Protein AF-A0A9P6YF28-F1 (afdb_monomer_lite)

pLDDT: mean 78.64, std 17.48, range [39.81, 96.75]

Foldseek 3Di:
DPPLKDWVCCVAVNPPFQFDDPVGTHNPDTDIDSDDFAPKHKDFDPPPQPPHRGTDMDIDGDDPPPDDPVVVVVVVVVVVCCVPVVSVVVVVVVVVVVVVVVPDDPPVVCVVVVPPVVVVVVVVVVD

Secondary structure (DSSP, 8-state):
---S-EEHHHHHSTT--SEEETTEEE-----EESSPPEEEEEEE-SS--SS-SBPPEEEEEE-SS-----HHHHHHHHHHGGGSHHHHHHHHHHHHHHHHHT----GGGHHHH--HHHHHHHHHTT-

Structure (mmCIF, N/CA/C/O backbone):
data_AF-A0A9P6YF28-F1
#
_entry.id   AF-A0A9P6YF28-F1
#
loop_
_atom_site.group_PDB
_atom_site.id
_atom_site.type_symbol
_atom_site.label_atom_id
_atom_site.label_alt_id
_atom_site.label_comp_id
_atom_site.label_asym_id
_atom_site.label_entity_id
_atom_site.label_seq_id
_atom_site.pdbx_PDB_ins_code
_atom_site.Cartn_x
_atom_site.Cartn_y
_atom_site.Cartn_z
_atom_site.occupancy
_atom_site.B_iso_or_equiv
_atom_site.auth_seq_id
_atom_site.auth_comp_id
_atom_site.auth_asym_id
_atom_site.auth_atom_id
_atom_site.pdbx_PDB_model_num
ATOM 1 N N . MET A 1 1 ? 18.148 -13.899 9.020 1.00 39.81 1 MET A N 1
ATOM 2 C CA . MET A 1 1 ? 16.914 -13.811 9.823 1.00 39.81 1 MET A CA 1
ATOM 3 C C . MET A 1 1 ? 15.857 -13.202 8.924 1.00 39.81 1 MET A C 1
ATOM 5 O O . MET A 1 1 ? 15.869 -11.998 8.719 1.00 39.81 1 MET A O 1
ATOM 9 N N . GLU A 1 2 ? 15.042 -14.038 8.286 1.00 54.97 2 GLU A N 1
ATOM 10 C CA . GLU A 1 2 ? 13.846 -13.577 7.579 1.00 54.97 2 GLU A CA 1
ATOM 11 C C . GLU A 1 2 ? 12.800 -13.278 8.650 1.00 54.97 2 GLU A C 1
ATOM 13 O O . GLU A 1 2 ? 12.236 -14.181 9.263 1.00 54.97 2 GLU A O 1
ATOM 18 N N . ASN A 1 3 ? 12.592 -11.997 8.946 1.00 65.62 3 ASN A N 1
ATOM 19 C CA . ASN A 1 3 ? 11.371 -11.584 9.624 1.00 65.62 3 ASN A CA 1
ATOM 20 C C . ASN A 1 3 ? 10.254 -11.995 8.669 1.00 65.62 3 ASN A C 1
ATOM 22 O O . ASN A 1 3 ? 10.292 -11.497 7.551 1.00 65.62 3 ASN A O 1
ATOM 26 N N . ASN A 1 4 ? 9.365 -12.919 9.058 1.00 84.94 4 ASN A N 1
ATOM 27 C CA . ASN A 1 4 ? 8.271 -13.507 8.260 1.00 84.94 4 ASN A CA 1
ATOM 28 C C . ASN A 1 4 ? 7.311 -12.448 7.668 1.00 84.94 4 ASN A C 1
ATOM 30 O O . ASN A 1 4 ? 6.132 -12.395 8.005 1.00 84.94 4 ASN A O 1
ATOM 34 N N . ILE A 1 5 ? 7.830 -11.560 6.831 1.00 93.38 5 ILE A N 1
ATOM 35 C CA . ILE A 1 5 ? 7.205 -10.388 6.252 1.00 93.38 5 ILE A CA 1
ATOM 36 C C . ILE A 1 5 ? 7.296 -10.586 4.751 1.00 93.38 5 ILE A C 1
ATOM 38 O O . ILE A 1 5 ? 8.372 -10.668 4.160 1.00 93.38 5 ILE A O 1
ATOM 42 N N . ILE A 1 6 ? 6.130 -10.662 4.140 1.00 94.88 6 ILE A N 1
ATOM 43 C CA . ILE A 1 6 ? 5.952 -10.740 2.709 1.00 94.88 6 ILE A CA 1
ATOM 44 C C . ILE A 1 6 ? 5.921 -9.316 2.168 1.00 94.88 6 ILE A C 1
ATOM 46 O O . ILE A 1 6 ? 5.044 -8.529 2.523 1.00 94.88 6 ILE A O 1
ATOM 50 N N . THR A 1 7 ? 6.856 -9.005 1.273 1.00 95.19 7 THR A N 1
ATOM 51 C CA . THR A 1 7 ? 6.863 -7.748 0.519 1.00 95.19 7 THR A CA 1
ATOM 52 C C . THR A 1 7 ? 6.111 -7.934 -0.793 1.00 95.19 7 THR A C 1
ATOM 54 O O . THR A 1 7 ? 6.647 -8.463 -1.771 1.00 95.19 7 THR A O 1
ATOM 57 N N . TRP A 1 8 ? 4.860 -7.481 -0.846 1.00 96.31 8 TRP A N 1
ATOM 58 C CA . TRP A 1 8 ? 3.995 -7.678 -2.012 1.00 96.31 8 TRP A CA 1
ATOM 59 C C . TRP A 1 8 ? 4.467 -6.925 -3.246 1.00 96.31 8 TRP A C 1
ATOM 61 O O . TRP A 1 8 ? 4.315 -7.426 -4.357 1.00 96.31 8 TRP A O 1
ATOM 71 N N . ASN A 1 9 ? 5.119 -5.777 -3.066 1.00 95.44 9 ASN A N 1
ATOM 72 C CA . ASN A 1 9 ? 5.744 -5.030 -4.158 1.00 95.44 9 ASN A CA 1
ATOM 73 C C . ASN A 1 9 ? 6.754 -5.896 -4.914 1.00 95.44 9 ASN A C 1
ATOM 75 O O . ASN A 1 9 ? 6.773 -5.896 -6.139 1.00 95.44 9 ASN A O 1
ATOM 79 N N . GLN A 1 10 ? 7.562 -6.672 -4.185 1.00 93.94 10 GLN A N 1
ATOM 80 C CA . GLN A 1 10 ? 8.573 -7.540 -4.782 1.00 93.94 10 GLN A CA 1
ATOM 81 C C . GLN A 1 10 ? 7.942 -8.686 -5.576 1.00 93.94 10 GLN A C 1
ATOM 83 O O . GLN A 1 10 ? 8.509 -9.113 -6.575 1.00 93.94 10 GLN A O 1
ATOM 88 N N . ARG A 1 11 ? 6.777 -9.183 -5.152 1.00 94.81 11 ARG A N 1
ATOM 89 C CA . ARG A 1 11 ? 6.113 -10.325 -5.792 1.00 94.81 11 ARG A CA 1
ATOM 90 C C . ARG A 1 11 ? 5.210 -9.935 -6.958 1.00 94.81 11 ARG A C 1
ATOM 92 O O . ARG A 1 11 ? 5.131 -10.675 -7.929 1.00 94.81 11 ARG A O 1
ATOM 99 N N . LEU A 1 12 ? 4.516 -8.802 -6.850 1.00 96.00 12 LEU A N 1
ATOM 100 C CA . LEU A 1 12 ? 3.427 -8.430 -7.761 1.00 96.00 12 LEU A CA 1
ATOM 101 C C . LEU A 1 12 ? 3.755 -7.236 -8.662 1.00 96.00 12 LEU A C 1
ATOM 103 O O . LEU A 1 12 ? 3.088 -7.041 -9.671 1.00 96.00 12 LEU A O 1
ATOM 107 N N . ALA A 1 13 ? 4.761 -6.433 -8.316 1.00 93.62 13 ALA A N 1
ATOM 108 C CA . ALA A 1 13 ? 5.143 -5.236 -9.064 1.00 93.62 13 ALA A CA 1
ATOM 109 C C . ALA A 1 13 ? 6.666 -5.025 -9.025 1.00 93.62 13 ALA A C 1
ATOM 111 O O . ALA A 1 13 ? 7.154 -3.917 -8.789 1.00 93.62 13 ALA A O 1
ATOM 112 N N . TYR A 1 14 ? 7.425 -6.110 -9.217 1.00 93.25 14 TYR A N 1
ATOM 113 C CA . TYR A 1 14 ? 8.880 -6.091 -9.092 1.00 93.25 14 TYR A CA 1
ATOM 114 C C . TYR A 1 14 ? 9.505 -5.011 -9.983 1.00 93.25 14 TYR A C 1
ATOM 116 O O . TYR A 1 14 ? 9.218 -4.928 -11.177 1.00 93.25 14 TYR A O 1
ATOM 124 N N . GLY A 1 15 ? 10.361 -4.175 -9.391 1.00 90.69 15 GLY A N 1
ATOM 125 C CA . GLY A 1 15 ? 11.068 -3.116 -10.110 1.00 90.69 15 GLY A CA 1
ATOM 126 C C . GLY A 1 15 ? 10.192 -1.952 -10.589 1.00 90.69 15 GLY A C 1
ATOM 127 O O . GLY A 1 15 ? 10.726 -1.037 -11.210 1.00 90.69 15 GLY A O 1
ATOM 128 N N . GLN A 1 16 ? 8.883 -1.939 -10.311 1.00 91.94 16 GLN A N 1
ATOM 129 C CA . GLN A 1 16 ? 8.011 -0.838 -10.719 1.00 91.94 16 GLN A CA 1
ATOM 130 C C . GLN A 1 16 ? 8.157 0.346 -9.758 1.00 91.94 16 GLN A C 1
ATOM 132 O O . GLN A 1 16 ? 7.763 0.229 -8.595 1.00 91.94 16 GLN A O 1
ATOM 137 N N . PRO A 1 17 ? 8.675 1.502 -10.211 1.00 91.00 17 PRO A N 1
ATOM 138 C CA . PRO A 1 17 ? 8.825 2.659 -9.345 1.00 91.00 17 PRO A CA 1
ATOM 139 C C . PRO A 1 17 ? 7.465 3.237 -8.975 1.00 91.00 17 PRO A C 1
ATOM 141 O O . PRO A 1 17 ? 6.609 3.434 -9.847 1.00 91.00 17 PRO A O 1
ATOM 144 N N . MET A 1 18 ? 7.311 3.553 -7.693 1.00 91.19 18 MET A N 1
ATOM 145 C CA . MET A 1 18 ? 6.105 4.142 -7.104 1.00 91.19 18 MET A CA 1
ATOM 146 C C . MET A 1 18 ? 6.315 5.607 -6.739 1.00 91.19 18 MET A C 1
ATOM 148 O O . MET A 1 18 ? 5.351 6.337 -6.573 1.00 91.19 18 MET A O 1
ATOM 152 N N . PHE A 1 19 ? 7.563 6.064 -6.731 1.00 91.69 19 PHE A N 1
ATOM 153 C CA . PHE A 1 19 ? 7.928 7.453 -6.525 1.00 91.69 19 PHE A CA 1
ATOM 154 C C . PHE A 1 19 ? 8.820 7.939 -7.666 1.00 91.69 19 PHE A C 1
ATOM 156 O O . PHE A 1 19 ? 9.736 7.230 -8.093 1.00 91.69 19 PHE A O 1
ATOM 163 N N . LEU A 1 20 ? 8.543 9.140 -8.173 1.00 91.38 20 LEU A N 1
ATOM 164 C CA . LEU A 1 20 ? 9.231 9.754 -9.305 1.00 91.38 20 LEU A CA 1
ATOM 165 C C . LEU A 1 20 ? 9.731 11.149 -8.936 1.00 91.38 20 LEU A C 1
ATOM 167 O O . LEU A 1 20 ? 8.966 12.001 -8.503 1.00 91.38 20 LEU A O 1
ATOM 171 N N . THR A 1 21 ? 11.004 11.425 -9.181 1.00 91.12 21 THR A N 1
ATOM 172 C CA . THR A 1 21 ? 11.578 12.770 -9.073 1.00 91.12 21 THR A CA 1
ATOM 173 C C . THR A 1 21 ? 12.282 13.146 -10.368 1.00 91.12 21 THR A C 1
ATOM 175 O O . THR A 1 21 ? 12.486 12.317 -11.254 1.00 91.12 21 THR A O 1
ATOM 178 N N . HIS A 1 22 ? 12.730 14.398 -10.465 1.00 88.38 22 HIS A N 1
ATOM 179 C CA . HIS A 1 22 ? 13.603 14.826 -11.560 1.00 88.38 22 HIS A CA 1
ATOM 180 C C . HIS A 1 22 ? 14.958 14.096 -11.580 1.00 88.38 22 HIS A C 1
ATOM 182 O O . HIS A 1 22 ? 15.623 14.084 -12.608 1.00 88.38 22 HIS A O 1
ATOM 188 N N . GLN A 1 23 ? 15.373 13.503 -10.456 1.00 91.94 23 GLN A N 1
ATOM 189 C CA . GLN A 1 23 ? 16.674 12.847 -10.293 1.00 91.94 23 GLN A CA 1
ATOM 190 C C . GLN A 1 23 ? 16.603 11.325 -10.461 1.00 91.94 23 GLN A C 1
ATOM 192 O O . GLN A 1 23 ? 17.639 10.668 -10.517 1.00 91.94 23 GLN A O 1
ATOM 197 N N . GLY A 1 24 ? 15.403 10.746 -10.530 1.00 91.50 24 GLY A N 1
ATOM 198 C CA . GLY A 1 24 ? 15.240 9.309 -10.680 1.00 91.50 24 GLY A CA 1
ATOM 199 C C . GLY A 1 24 ? 13.923 8.797 -10.123 1.00 91.50 24 GLY A C 1
ATOM 200 O O . GLY A 1 24 ? 12.950 9.530 -9.964 1.00 91.50 24 GLY A O 1
ATOM 201 N N . SER A 1 25 ? 13.895 7.502 -9.832 1.00 93.50 25 SER A N 1
ATOM 202 C CA . SER A 1 25 ? 12.694 6.823 -9.363 1.00 93.50 25 SER A CA 1
ATOM 203 C C . SER A 1 25 ? 13.022 5.798 -8.287 1.00 93.50 25 SER A C 1
ATOM 205 O O . SER A 1 25 ? 14.129 5.260 -8.268 1.00 93.50 25 SER A O 1
ATOM 207 N N . SER A 1 26 ? 12.078 5.544 -7.385 1.00 92.38 26 SER A N 1
ATOM 208 C CA . SER A 1 26 ? 12.271 4.607 -6.280 1.00 92.38 26 SER A CA 1
ATOM 209 C C . SER A 1 26 ? 10.990 3.848 -5.924 1.00 92.38 26 SER A C 1
ATOM 211 O O . SER A 1 26 ? 9.883 4.180 -6.363 1.00 92.38 26 SER A O 1
ATOM 213 N N . ILE A 1 27 ? 11.161 2.781 -5.140 1.00 92.94 27 ILE A N 1
ATOM 214 C CA . ILE A 1 27 ? 10.085 1.965 -4.569 1.00 92.94 27 ILE A CA 1
ATOM 215 C C . ILE A 1 27 ? 10.142 2.162 -3.057 1.00 92.94 27 ILE A C 1
ATOM 217 O O . ILE A 1 27 ? 10.908 1.491 -2.371 1.00 92.94 27 ILE A O 1
ATOM 221 N N . ILE A 1 28 ? 9.388 3.139 -2.561 1.00 92.00 28 ILE A N 1
ATOM 222 C CA . ILE A 1 28 ? 9.362 3.505 -1.134 1.00 92.00 28 ILE A CA 1
ATOM 223 C C . ILE A 1 28 ? 7.991 3.274 -0.490 1.00 92.00 28 ILE A C 1
ATOM 225 O O . ILE A 1 28 ? 7.901 3.150 0.727 1.00 92.00 28 ILE A O 1
ATOM 229 N N . ASP A 1 29 ? 6.943 3.139 -1.301 1.00 91.75 29 ASP A N 1
ATOM 230 C CA . ASP A 1 29 ? 5.595 2.799 -0.858 1.00 91.75 29 ASP A CA 1
ATOM 231 C C . ASP A 1 29 ? 5.462 1.271 -0.793 1.00 91.75 29 ASP A C 1
ATOM 233 O O . ASP A 1 29 ? 5.438 0.608 -1.828 1.00 91.75 29 ASP A O 1
ATOM 237 N N . LEU A 1 30 ? 5.426 0.682 0.406 1.00 94.06 30 LEU A N 1
ATOM 238 C CA . LEU A 1 30 ? 5.471 -0.775 0.587 1.00 94.06 30 LEU A CA 1
ATOM 239 C C . LEU A 1 30 ? 4.154 -1.351 1.119 1.00 94.06 30 LEU A C 1
ATOM 241 O O . LEU A 1 30 ? 3.588 -0.869 2.097 1.00 94.06 30 LEU A O 1
ATOM 245 N N . PHE A 1 31 ? 3.723 -2.452 0.509 1.00 95.31 31 PHE A N 1
ATOM 246 C CA . PHE A 1 31 ? 2.647 -3.317 0.970 1.00 95.31 31 PHE A CA 1
ATOM 247 C C . PHE A 1 31 ? 3.258 -4.559 1.610 1.00 95.31 31 PHE A C 1
ATOM 249 O O . PHE A 1 31 ? 3.895 -5.374 0.936 1.00 95.31 31 PHE A O 1
ATOM 256 N N . LEU A 1 32 ? 3.051 -4.695 2.917 1.00 95.31 32 LEU A N 1
ATOM 257 C CA . LEU A 1 32 ? 3.645 -5.742 3.738 1.00 95.31 32 LEU A CA 1
ATOM 258 C C . LEU A 1 32 ? 2.551 -6.549 4.437 1.00 95.31 32 LEU A C 1
ATOM 260 O O . LEU A 1 32 ? 1.555 -5.987 4.892 1.00 95.31 32 LEU A O 1
ATOM 264 N N . SER A 1 33 ? 2.747 -7.856 4.566 1.00 93.62 33 SER A N 1
ATOM 265 C CA . SER A 1 33 ? 1.935 -8.702 5.448 1.00 93.62 33 SER A CA 1
ATOM 266 C C . SER A 1 33 ? 2.795 -9.776 6.101 1.00 93.62 33 SER A C 1
ATOM 268 O O . SER A 1 33 ? 3.895 -10.065 5.645 1.00 93.62 33 SER A O 1
ATOM 270 N N . THR A 1 34 ? 2.289 -10.392 7.164 1.00 93.62 34 THR A N 1
ATOM 271 C CA . THR A 1 34 ? 2.880 -11.606 7.755 1.00 93.62 34 THR A CA 1
ATOM 272 C C . THR A 1 34 ? 2.175 -12.883 7.297 1.00 93.62 34 THR A C 1
ATOM 274 O O . THR A 1 34 ? 2.562 -13.985 7.677 1.00 93.62 34 THR A O 1
ATOM 277 N N . THR A 1 35 ? 1.127 -12.742 6.483 1.00 90.19 35 THR A N 1
ATOM 278 C CA . THR A 1 35 ? 0.277 -13.827 5.990 1.00 90.19 35 THR A CA 1
ATOM 279 C C . THR A 1 35 ? 0.122 -13.743 4.480 1.00 90.19 35 THR A C 1
ATOM 281 O O . THR A 1 35 ? 0.116 -12.651 3.904 1.00 90.19 35 THR A O 1
ATOM 284 N N . GLU A 1 36 ? -0.022 -14.896 3.830 1.00 92.81 36 GLU A N 1
ATOM 285 C CA . GLU A 1 36 ? -0.325 -14.938 2.402 1.00 92.81 36 GLU A CA 1
ATOM 286 C C . GLU A 1 36 ? -1.714 -14.384 2.098 1.00 92.81 36 GLU A C 1
ATOM 288 O O . GLU A 1 36 ? -2.701 -14.702 2.765 1.00 92.81 36 GLU A O 1
ATOM 293 N N . LEU A 1 37 ? -1.782 -13.564 1.053 1.00 92.94 37 LEU A N 1
ATOM 294 C CA . LEU A 1 37 ? -3.030 -13.041 0.520 1.00 92.94 37 LEU A CA 1
ATOM 295 C C . LEU A 1 37 ? -3.600 -14.028 -0.501 1.00 92.94 37 LEU A C 1
ATOM 297 O O . LEU A 1 37 ? -2.865 -14.633 -1.280 1.00 92.94 37 LEU A O 1
ATOM 301 N N . THR A 1 38 ? -4.923 -14.180 -0.515 1.00 94.00 38 THR A N 1
ATOM 302 C CA . THR A 1 38 ? -5.602 -15.050 -1.483 1.00 94.00 38 THR A CA 1
ATOM 303 C C . THR A 1 38 ? -5.839 -14.288 -2.779 1.00 94.00 38 THR A C 1
ATOM 305 O O . THR A 1 38 ? -6.453 -13.225 -2.757 1.00 94.00 38 THR A O 1
ATOM 308 N N . GLU A 1 39 ? -5.375 -14.837 -3.903 1.00 94.88 39 GLU A N 1
ATOM 309 C CA . GLU A 1 39 ? -5.492 -14.227 -5.239 1.00 94.88 39 GLU A CA 1
ATOM 310 C C . GLU A 1 39 ? -5.102 -12.735 -5.275 1.00 94.88 39 GLU A C 1
ATOM 312 O O . GLU A 1 39 ? -5.918 -11.880 -5.635 1.00 94.88 39 GLU A O 1
ATOM 317 N N . PRO A 1 40 ? -3.874 -12.386 -4.854 1.00 96.19 40 PRO A N 1
ATOM 318 C CA . PRO A 1 40 ? -3.485 -10.998 -4.7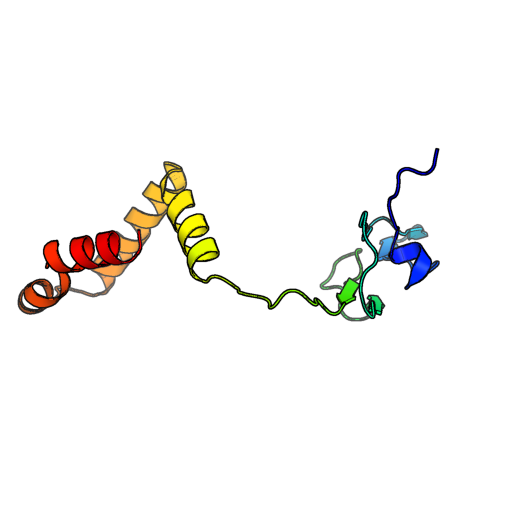64 1.00 96.19 40 PRO A CA 1
ATOM 319 C C . PRO A 1 40 ? -3.133 -10.435 -6.143 1.00 96.19 40 PRO A C 1
ATOM 321 O O . PRO A 1 40 ? -2.465 -11.078 -6.952 1.00 96.19 40 PRO A O 1
ATOM 324 N N . ALA A 1 41 ? -3.542 -9.197 -6.387 1.00 96.56 41 ALA A N 1
ATOM 325 C CA . ALA A 1 41 ? -3.241 -8.448 -7.595 1.00 96.56 41 ALA A CA 1
ATOM 326 C C . ALA A 1 41 ? -2.826 -7.024 -7.225 1.00 96.56 41 ALA A C 1
ATOM 328 O O . ALA A 1 41 ? -3.488 -6.366 -6.423 1.00 96.56 41 ALA A O 1
ATOM 329 N N . MET A 1 42 ? -1.741 -6.539 -7.826 1.00 96.75 42 MET A N 1
ATOM 330 C CA . MET A 1 42 ? -1.256 -5.176 -7.628 1.00 96.75 42 MET A CA 1
ATOM 331 C C . MET A 1 42 ? -1.307 -4.405 -8.944 1.00 96.75 42 MET A C 1
ATOM 333 O O . MET A 1 42 ? -0.947 -4.932 -9.991 1.00 96.75 42 MET A O 1
ATOM 337 N N . THR A 1 43 ? -1.753 -3.153 -8.898 1.00 95.31 43 THR A N 1
ATOM 338 C CA . THR A 1 43 ? -1.758 -2.241 -10.049 1.00 95.31 43 THR A CA 1
ATOM 339 C C . THR A 1 43 ? -1.086 -0.933 -9.665 1.00 95.31 43 THR A C 1
ATOM 341 O O . THR A 1 43 ? -1.514 -0.271 -8.721 1.00 95.31 43 THR A O 1
ATOM 344 N N . VAL A 1 44 ? -0.051 -0.553 -10.415 1.00 92.94 44 VAL A N 1
ATOM 345 C CA . VAL A 1 44 ? 0.611 0.752 -10.310 1.00 92.94 44 VAL A CA 1
ATOM 346 C C . VAL A 1 44 ? 0.077 1.634 -11.431 1.00 92.94 44 VAL A C 1
ATOM 348 O O . VAL A 1 44 ? 0.331 1.371 -12.604 1.00 92.94 44 VAL A O 1
ATOM 351 N N . PHE A 1 45 ? -0.679 2.668 -11.083 1.00 91.62 45 PHE A N 1
ATOM 352 C CA . PHE A 1 45 ? -1.267 3.576 -12.062 1.00 91.62 45 PHE A CA 1
ATOM 353 C C . PHE A 1 45 ? -0.245 4.635 -12.475 1.00 91.62 45 PHE A C 1
ATOM 355 O O . PHE A 1 45 ? 0.407 5.253 -11.632 1.00 91.62 45 PHE A O 1
ATOM 362 N N . THR A 1 46 ? -0.103 4.854 -13.778 1.00 84.94 46 THR A N 1
ATOM 363 C CA . THR A 1 46 ? 0.834 5.836 -14.347 1.00 84.94 46 THR A CA 1
ATOM 364 C C . THR A 1 46 ? 0.176 7.179 -14.649 1.00 84.94 46 THR A C 1
ATOM 366 O O . THR A 1 46 ? 0.870 8.184 -14.754 1.00 84.94 46 THR A O 1
ATOM 369 N N . ASP A 1 47 ? -1.149 7.201 -14.754 1.00 85.19 47 ASP A N 1
ATOM 370 C CA . ASP A 1 47 ? -1.977 8.324 -15.198 1.00 85.19 47 ASP A CA 1
ATOM 371 C C . ASP A 1 47 ? -2.818 8.952 -14.071 1.00 85.19 47 ASP A C 1
ATOM 373 O O . ASP A 1 47 ? -3.430 9.999 -14.262 1.00 85.19 47 ASP A O 1
ATOM 377 N N . LYS A 1 48 ? -2.844 8.336 -12.880 1.00 81.12 48 LYS A N 1
ATOM 378 C CA . LYS A 1 48 ? -3.699 8.751 -11.746 1.00 81.12 48 LYS A CA 1
ATOM 379 C C . LYS A 1 48 ? -2.964 9.467 -10.615 1.00 81.12 48 LYS A C 1
ATOM 381 O O . LYS A 1 48 ? -3.482 9.578 -9.503 1.00 81.12 48 LYS A O 1
ATOM 386 N N . SER A 1 49 ? -1.763 9.959 -10.879 1.00 74.81 49 SER A N 1
ATOM 387 C CA . SER A 1 49 ? -0.983 10.733 -9.914 1.00 74.81 49 SER A CA 1
ATOM 388 C C . SER A 1 49 ? -1.510 12.170 -9.911 1.00 74.81 49 SER A C 1
ATOM 390 O O . SER A 1 49 ? -1.176 12.948 -10.797 1.00 74.81 49 SER A O 1
ATOM 392 N N . LEU A 1 50 ? -2.384 12.515 -8.960 1.00 81.25 50 LEU A N 1
ATOM 393 C CA . LEU A 1 50 ? -3.062 13.820 -8.829 1.00 81.25 50 LEU A CA 1
ATOM 394 C C . LEU A 1 50 ? -2.083 14.977 -8.516 1.00 81.25 50 LEU A C 1
ATOM 396 O O . LEU A 1 50 ? -2.122 15.557 -7.436 1.00 81.25 50 LEU A O 1
ATOM 400 N N . GLY A 1 51 ? -1.144 15.272 -9.418 1.00 82.69 51 GLY A N 1
ATOM 401 C CA . GLY A 1 51 ? -0.047 16.221 -9.189 1.00 82.69 51 GLY A CA 1
ATOM 402 C C . GLY A 1 51 ? 1.003 15.744 -8.175 1.00 82.69 51 GLY A C 1
ATOM 403 O O . GLY A 1 51 ? 1.889 16.511 -7.812 1.00 82.69 51 GLY A O 1
ATOM 404 N N . SER A 1 52 ? 0.913 14.491 -7.715 1.00 88.50 52 SER A N 1
ATOM 405 C CA . SER A 1 52 ? 1.865 13.884 -6.784 1.00 88.50 52 SER A CA 1
ATOM 406 C C . SER A 1 52 ? 3.036 13.236 -7.523 1.00 88.50 52 SER A C 1
ATOM 408 O O . SER A 1 52 ? 2.877 12.666 -8.603 1.00 88.50 52 SER A O 1
ATOM 410 N N . ASN A 1 53 ? 4.208 13.276 -6.898 1.00 91.00 53 ASN A N 1
ATOM 411 C CA . ASN A 1 53 ? 5.376 12.485 -7.280 1.00 91.00 53 ASN A CA 1
ATOM 412 C C . ASN A 1 53 ? 5.267 11.010 -6.850 1.00 91.00 53 ASN A C 1
ATOM 414 O O . ASN A 1 53 ? 6.022 10.176 -7.349 1.00 91.00 53 ASN A O 1
ATOM 418 N N . HIS A 1 54 ? 4.314 10.675 -5.979 1.00 93.56 54 HIS A N 1
ATOM 419 C CA . HIS A 1 54 ? 3.912 9.296 -5.719 1.00 93.56 54 HIS A CA 1
ATOM 420 C C . HIS A 1 54 ? 2.862 8.843 -6.737 1.00 93.56 54 HIS A C 1
ATOM 422 O O . HIS A 1 54 ? 1.869 9.533 -6.992 1.00 93.56 54 HIS A O 1
ATOM 428 N N . LYS A 1 55 ? 3.063 7.652 -7.298 1.00 91.81 55 LYS A N 1
ATOM 429 C CA . LYS A 1 55 ? 2.078 6.961 -8.123 1.00 91.81 55 LYS A CA 1
ATOM 430 C C . LYS A 1 55 ? 0.986 6.384 -7.241 1.00 91.81 55 LYS A C 1
ATOM 432 O O . LYS A 1 55 ? 1.242 5.857 -6.162 1.00 91.81 55 LYS A O 1
ATOM 437 N N . MET A 1 56 ? -0.238 6.416 -7.749 1.00 93.31 56 MET A N 1
ATOM 438 C CA . MET A 1 56 ? -1.328 5.663 -7.145 1.00 93.31 56 MET A CA 1
ATOM 439 C C . MET A 1 56 ? -1.051 4.161 -7.307 1.00 93.31 56 MET A C 1
ATOM 441 O O . MET A 1 56 ? -0.749 3.698 -8.409 1.00 93.31 56 MET A O 1
ATOM 445 N N . VAL A 1 57 ? -1.192 3.394 -6.226 1.00 93.50 57 VAL A N 1
ATOM 446 C CA . VAL A 1 57 ? -1.027 1.934 -6.230 1.00 93.50 57 VAL A CA 1
ATOM 447 C C . VAL A 1 57 ? -2.228 1.285 -5.558 1.00 93.50 57 VAL A C 1
ATOM 449 O O . VAL A 1 57 ? -2.675 1.726 -4.503 1.00 93.50 57 VAL A O 1
ATOM 452 N N . SER A 1 58 ? -2.750 0.228 -6.170 1.00 94.69 58 SER A N 1
ATOM 453 C CA . SER A 1 58 ? -3.813 -0.598 -5.604 1.00 94.69 58 SER A CA 1
ATOM 454 C C . SER A 1 58 ? -3.304 -2.014 -5.373 1.00 94.69 58 SER A C 1
ATOM 456 O O . SER A 1 58 ? -2.664 -2.586 -6.254 1.00 94.69 58 SER A O 1
ATOM 458 N N . LEU A 1 59 ? -3.612 -2.569 -4.202 1.00 96.31 59 LEU A N 1
ATOM 459 C CA . LEU A 1 59 ? -3.479 -3.986 -3.886 1.00 96.31 59 LEU A CA 1
ATOM 460 C C . LEU A 1 59 ? -4.879 -4.543 -3.617 1.00 96.31 59 LEU A C 1
ATOM 462 O O . LEU A 1 59 ? -5.589 -4.056 -2.738 1.00 96.31 59 LEU A O 1
ATOM 466 N N . MET A 1 60 ? -5.260 -5.563 -4.372 1.00 95.69 60 MET A N 1
ATOM 467 C CA . MET A 1 60 ? -6.520 -6.285 -4.246 1.00 95.69 60 MET A CA 1
ATOM 468 C C . MET A 1 60 ? -6.225 -7.734 -3.872 1.00 95.69 60 MET A C 1
ATOM 470 O O . MET A 1 60 ? -5.244 -8.300 -4.340 1.00 95.69 60 MET A O 1
ATOM 474 N N . PHE A 1 61 ? -7.071 -8.336 -3.044 1.00 94.31 61 PHE A N 1
ATOM 475 C CA . PHE A 1 61 ? -7.011 -9.751 -2.689 1.00 94.31 61 PHE A CA 1
ATOM 476 C C . PHE A 1 61 ? -8.395 -10.220 -2.232 1.00 94.31 61 PHE A C 1
ATOM 478 O O . PHE A 1 61 ? -9.230 -9.414 -1.814 1.00 94.31 61 PHE A O 1
ATOM 485 N N . LYS A 1 62 ? -8.648 -11.527 -2.298 1.00 91.50 62 LYS A N 1
ATOM 486 C CA . LYS A 1 62 ? -9.858 -12.136 -1.742 1.00 91.50 62 LYS A CA 1
ATOM 487 C C . LYS A 1 62 ? -9.706 -12.341 -0.239 1.00 91.50 62 LYS A C 1
ATOM 489 O O . LYS A 1 62 ? -8.663 -12.776 0.242 1.00 91.50 62 LYS A O 1
ATOM 494 N N . THR A 1 63 ? -10.779 -12.076 0.497 1.00 80.50 63 THR A N 1
ATOM 495 C CA . THR A 1 63 ? -10.904 -12.443 1.911 1.00 80.50 63 THR A CA 1
ATOM 496 C C . THR A 1 63 ? -11.870 -13.613 2.042 1.00 80.50 63 THR A C 1
ATOM 498 O O . THR A 1 63 ? -12.957 -13.593 1.469 1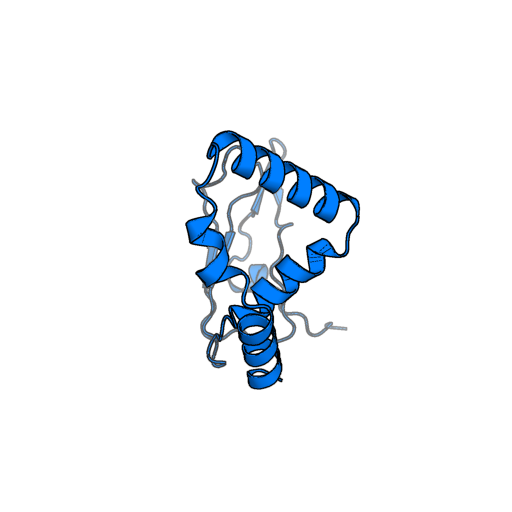.00 80.50 63 THR A O 1
ATOM 501 N N . THR A 1 64 ? -11.470 -14.645 2.783 1.00 72.38 64 THR A N 1
ATOM 502 C CA . THR A 1 64 ? -12.345 -15.763 3.171 1.00 72.38 64 THR A CA 1
ATOM 503 C C . THR A 1 64 ? -13.201 -15.418 4.385 1.00 72.38 64 THR A C 1
ATOM 505 O O . THR A 1 64 ? -14.224 -16.056 4.623 1.00 72.38 64 THR A O 1
ATOM 508 N N . VAL A 1 65 ? -12.812 -14.386 5.138 1.00 68.44 65 VAL A N 1
ATOM 509 C CA . VAL A 1 65 ? -13.631 -13.834 6.213 1.00 68.44 65 VAL A CA 1
ATOM 510 C C . VAL A 1 65 ? -14.731 -13.002 5.558 1.00 68.44 65 VAL A C 1
ATOM 512 O O . VAL A 1 65 ? -14.387 -12.088 4.794 1.00 68.44 65 VAL A O 1
ATOM 515 N N . PRO A 1 66 ? -16.0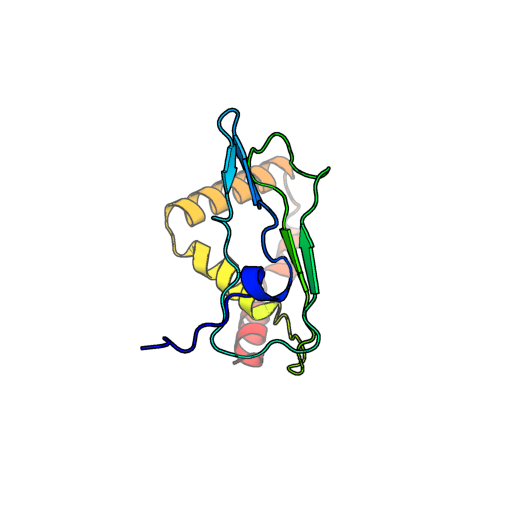26 -13.275 5.816 1.00 58.62 66 PRO A N 1
ATOM 516 C CA . PRO A 1 66 ? -17.082 -12.388 5.362 1.00 58.62 66 PRO A CA 1
ATOM 517 C C . PRO A 1 66 ? -16.773 -10.995 5.902 1.00 58.62 66 PRO A C 1
ATOM 519 O O . PRO A 1 66 ? -16.667 -10.795 7.113 1.00 58.62 66 PRO A O 1
ATOM 522 N N . TYR A 1 67 ? -16.571 -10.040 4.994 1.00 57.22 67 TYR A N 1
ATOM 523 C CA . TYR A 1 67 ? -16.466 -8.639 5.359 1.00 57.22 67 TYR A CA 1
ATOM 524 C C . TYR A 1 67 ? -17.796 -8.258 6.006 1.00 57.22 67 TYR A C 1
ATOM 526 O O . TYR A 1 67 ? -18.791 -8.042 5.320 1.00 57.22 67 TYR A O 1
ATOM 534 N N . GLN A 1 68 ? -17.832 -8.226 7.335 1.00 56.75 68 GLN A N 1
ATOM 535 C CA . GLN A 1 68 ? -18.829 -7.462 8.052 1.00 56.75 68 GLN A CA 1
ATOM 536 C C . GLN A 1 68 ? -18.218 -6.080 8.257 1.00 56.75 68 GLN A C 1
ATOM 538 O O . GLN A 1 68 ? -17.449 -5.896 9.205 1.00 56.75 68 GLN A O 1
ATOM 543 N N . PRO A 1 69 ? -18.538 -5.077 7.417 1.00 55.28 69 PRO A N 1
ATOM 544 C CA . PRO A 1 69 ? -18.484 -3.724 7.916 1.00 55.28 69 PRO A CA 1
ATOM 545 C C . PRO A 1 69 ? -19.557 -3.708 8.992 1.00 55.28 69 PRO A C 1
ATOM 547 O O . PRO A 1 69 ? -20.737 -3.526 8.702 1.00 55.28 69 PRO A O 1
ATOM 550 N N . THR A 1 70 ? -19.198 -3.971 10.244 1.00 57.38 70 THR A N 1
ATOM 551 C CA . THR A 1 70 ? -20.121 -3.626 11.308 1.00 57.38 70 THR A CA 1
ATOM 552 C C . THR A 1 70 ? -20.162 -2.109 11.245 1.00 57.38 70 THR A C 1
ATOM 554 O O . THR A 1 70 ? -19.256 -1.410 11.686 1.00 57.38 70 THR A O 1
ATOM 557 N N . GLN A 1 71 ? -21.190 -1.572 10.596 1.00 59.09 71 GLN A N 1
ATOM 558 C CA . GLN A 1 71 ? -21.504 -0.149 10.599 1.00 59.09 71 GLN A CA 1
ATOM 559 C C . GLN A 1 71 ? -21.438 0.386 12.042 1.00 59.09 71 GLN A C 1
ATOM 561 O O . GLN A 1 71 ? -20.967 1.496 12.274 1.00 59.09 71 GLN A O 1
ATOM 566 N N . MET A 1 72 ? -21.754 -0.483 13.015 1.00 62.84 72 MET A N 1
ATOM 567 C CA . MET A 1 72 ? -21.454 -0.322 14.435 1.00 62.84 72 MET A CA 1
ATOM 568 C C . MET A 1 72 ? -20.001 0.048 14.760 1.00 62.84 72 MET A C 1
ATOM 570 O O . MET A 1 72 ? -19.819 1.041 15.443 1.00 62.84 72 MET A O 1
ATOM 574 N N . GLN A 1 73 ? -18.959 -0.648 14.292 1.00 72.56 73 GLN A N 1
ATOM 575 C CA . GLN A 1 73 ? -17.566 -0.295 14.624 1.00 72.56 73 GLN A CA 1
ATOM 576 C C . GLN A 1 73 ? -17.187 1.105 14.139 1.00 72.56 73 GLN A C 1
ATOM 578 O O . GLN A 1 73 ? -16.543 1.861 14.866 1.00 72.56 73 GLN A O 1
ATOM 583 N N . ARG A 1 74 ? -17.617 1.483 12.929 1.00 71.88 74 ARG A N 1
ATOM 584 C CA . ARG A 1 74 ? -17.331 2.819 12.392 1.00 71.88 74 ARG A CA 1
ATOM 585 C C . ARG A 1 74 ? -18.114 3.903 13.125 1.00 71.88 74 ARG A C 1
ATOM 587 O O . ARG A 1 74 ? -17.551 4.950 13.426 1.00 71.88 74 ARG A O 1
ATOM 594 N N . ASN A 1 75 ? -19.374 3.636 13.461 1.00 76.75 75 ASN A N 1
ATOM 595 C CA . ASN A 1 75 ? -20.194 4.536 14.265 1.00 76.75 75 ASN A CA 1
ATOM 596 C C . ASN A 1 75 ? -19.638 4.681 15.684 1.00 76.75 75 ASN A C 1
ATOM 598 O O . ASN A 1 75 ? -19.506 5.798 16.162 1.00 76.75 75 ASN A O 1
ATOM 602 N N . VAL A 1 76 ? -19.236 3.587 16.331 1.00 79.50 76 VAL A N 1
AT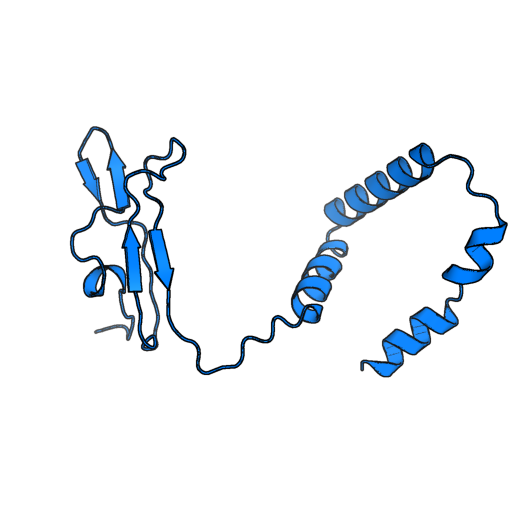OM 603 C CA . VAL A 1 76 ? -18.611 3.592 17.661 1.00 79.50 76 VAL A CA 1
ATOM 604 C C . VAL A 1 76 ? -17.290 4.353 17.636 1.00 79.50 76 VAL A C 1
ATOM 606 O O . VAL A 1 76 ? -17.035 5.150 18.535 1.00 79.50 76 VAL A O 1
ATOM 609 N N . TRP A 1 77 ? -16.471 4.180 16.597 1.00 81.12 77 TRP A N 1
ATOM 610 C CA . TRP A 1 77 ? -15.247 4.961 16.424 1.00 81.12 77 TRP A CA 1
ATOM 611 C C . TRP A 1 77 ? -15.545 6.457 16.240 1.00 81.12 77 TRP A C 1
ATOM 613 O O . TRP A 1 77 ? -14.969 7.279 16.952 1.00 81.12 77 TRP A O 1
ATOM 623 N N . ASN A 1 78 ? -16.489 6.809 15.356 1.00 82.06 78 ASN A N 1
ATOM 624 C CA . ASN A 1 78 ? -16.924 8.193 15.131 1.00 82.06 78 ASN A CA 1
ATOM 625 C C . ASN A 1 78 ? -17.478 8.830 16.417 1.00 82.06 78 ASN A C 1
ATOM 627 O O . ASN A 1 78 ? -17.120 9.953 16.754 1.00 82.06 78 ASN A O 1
ATOM 631 N N . LEU A 1 79 ? -18.311 8.108 17.170 1.00 84.00 79 LEU A N 1
ATOM 632 C CA . LEU A 1 79 ? -18.847 8.560 18.457 1.00 84.00 79 LEU A CA 1
ATOM 633 C C . LEU A 1 79 ? -17.749 8.663 19.519 1.00 84.00 79 LEU A C 1
ATOM 635 O O . LEU A 1 79 ? -17.763 9.575 20.341 1.00 84.00 79 LEU A O 1
ATOM 639 N N . GLY A 1 80 ? -16.754 7.777 19.476 1.00 84.62 80 GLY A N 1
ATOM 640 C CA . GLY A 1 80 ? -15.574 7.833 20.332 1.00 84.62 80 GLY A CA 1
ATOM 641 C C . GLY A 1 80 ? -14.783 9.133 20.173 1.00 84.62 80 GLY A C 1
ATOM 642 O O . GLY A 1 80 ? -14.238 9.625 21.160 1.00 84.62 80 GLY A O 1
ATOM 643 N N . LYS A 1 81 ? -14.783 9.738 18.977 1.00 86.12 81 LYS A N 1
ATOM 644 C CA . LYS A 1 81 ? -14.147 11.041 18.721 1.00 86.12 81 LYS A CA 1
ATOM 645 C C . LYS A 1 81 ? -14.784 12.196 19.485 1.00 86.12 81 LYS A C 1
ATOM 647 O O . LYS A 1 81 ? -14.095 13.164 19.777 1.00 86.12 81 LYS A O 1
ATOM 652 N N . LEU A 1 82 ? -16.043 12.073 19.907 1.00 87.12 82 LEU A N 1
ATOM 653 C CA . LEU A 1 82 ? -16.702 13.080 20.747 1.00 87.12 82 LEU A CA 1
ATOM 654 C C . LEU A 1 82 ? -16.140 13.144 22.177 1.00 87.12 82 LEU A C 1
ATOM 656 O O . LEU A 1 82 ? -16.492 14.054 22.921 1.00 87.12 82 LEU A O 1
ATOM 660 N N . LYS A 1 83 ? -15.273 12.201 22.577 1.00 87.25 83 LYS A N 1
ATOM 661 C CA . LYS A 1 83 ? -14.526 12.285 23.842 1.00 87.25 83 LYS A CA 1
ATOM 662 C C . LYS A 1 83 ? -13.396 13.319 23.787 1.00 87.25 83 LYS A C 1
ATOM 664 O O . LYS A 1 83 ? -12.911 13.734 24.835 1.00 87.25 83 LYS A O 1
ATOM 669 N N . GLU A 1 84 ? -12.956 13.711 22.592 1.00 93.00 84 GLU A N 1
ATOM 670 C CA . GLU A 1 84 ? -11.935 14.741 22.402 1.00 93.00 84 GLU A CA 1
ATOM 671 C C . GLU A 1 84 ? -12.597 16.134 22.546 1.00 93.00 84 GLU A C 1
ATOM 673 O O . GLU A 1 84 ? -13.524 16.434 21.787 1.00 93.00 84 GLU A O 1
ATOM 678 N N . PRO A 1 85 ? -12.159 17.002 23.484 1.00 90.00 85 PRO A N 1
ATOM 679 C CA . PRO A 1 85 ? -12.864 18.254 23.800 1.00 90.00 85 PRO A CA 1
ATOM 680 C C . PRO A 1 85 ? -13.037 19.202 22.607 1.00 90.00 85 PRO A C 1
ATOM 682 O O . PRO A 1 85 ? -14.093 19.810 22.435 1.00 90.00 85 PRO A O 1
ATOM 685 N N . GLU A 1 86 ? -12.023 19.297 21.747 1.00 90.62 86 GLU A N 1
ATOM 686 C CA . GLU A 1 86 ? -12.059 20.166 20.565 1.00 90.62 86 GLU A CA 1
ATOM 687 C C . GLU A 1 86 ? -13.044 19.653 19.507 1.00 90.62 86 GLU A C 1
ATOM 689 O O . GLU A 1 86 ? -13.804 20.430 18.926 1.00 90.62 86 GLU A O 1
ATOM 694 N N . VAL A 1 87 ? -13.096 18.332 19.306 1.00 86.06 87 VAL A N 1
ATOM 695 C CA . VAL A 1 87 ? -14.049 17.688 18.389 1.00 86.06 87 VAL A CA 1
ATOM 696 C C . VAL A 1 87 ? -15.473 17.848 18.910 1.00 86.06 87 VAL A C 1
ATOM 698 O O . VAL A 1 87 ? -16.376 18.190 18.148 1.00 86.06 87 VAL A O 1
ATOM 701 N N . GLN A 1 88 ? -15.675 17.663 20.217 1.00 88.06 88 GLN A N 1
ATOM 702 C CA . GLN A 1 88 ? -16.966 17.878 20.860 1.00 88.06 88 GLN A CA 1
ATOM 703 C C . GLN A 1 88 ? -17.447 19.323 20.674 1.00 88.06 88 GLN A C 1
ATOM 705 O O . GLN A 1 88 ? -18.592 19.553 20.283 1.00 88.06 88 GLN A O 1
ATOM 710 N N . LYS A 1 89 ? -16.568 20.300 20.917 1.00 91.69 89 LYS A N 1
ATOM 711 C CA . LYS A 1 89 ? -16.881 21.725 20.776 1.00 91.69 89 LYS A CA 1
ATOM 712 C C . LYS A 1 89 ? -17.249 22.083 19.337 1.00 91.69 89 LYS A C 1
ATOM 714 O O . LYS A 1 89 ? -18.270 22.734 19.125 1.00 91.69 89 LYS A O 1
ATOM 719 N N . ALA A 1 90 ? -16.465 21.625 18.361 1.00 89.94 90 ALA A N 1
ATOM 720 C CA . ALA A 1 90 ? -16.743 21.851 16.945 1.00 89.94 90 ALA A CA 1
ATOM 721 C C . ALA A 1 90 ? -18.085 21.231 16.521 1.00 89.94 90 ALA A C 1
ATOM 723 O O . ALA A 1 90 ? -18.871 21.861 15.813 1.00 89.94 90 ALA A O 1
ATOM 724 N N . TYR A 1 91 ? -18.380 20.023 17.005 1.00 88.06 91 TYR A N 1
ATOM 725 C CA . TYR A 1 91 ? -19.639 19.338 16.731 1.00 88.06 91 TYR A CA 1
ATOM 726 C C . TYR A 1 91 ? -20.850 20.096 17.300 1.00 88.06 91 TYR A C 1
ATOM 728 O O . TYR A 1 91 ? -21.832 20.313 16.591 1.00 88.06 91 TYR A O 1
ATOM 736 N N . ILE A 1 92 ? -20.764 20.572 18.549 1.00 88.44 92 ILE A N 1
ATOM 737 C CA . ILE A 1 92 ? -21.817 21.383 19.184 1.00 88.44 92 ILE A CA 1
ATOM 738 C C . ILE A 1 92 ? -22.048 22.680 18.407 1.00 88.44 92 ILE A C 1
ATOM 740 O O . ILE A 1 92 ? -23.192 23.014 18.106 1.00 88.44 92 ILE A O 1
ATOM 744 N N . GLN A 1 93 ? -20.977 23.389 18.047 1.00 91.38 93 GLN A N 1
ATOM 745 C CA . GLN A 1 93 ? -21.070 24.632 17.279 1.00 91.38 93 GLN A CA 1
ATOM 746 C C . GLN A 1 93 ? -21.741 24.410 15.922 1.00 91.38 93 GLN A C 1
ATOM 748 O O . GLN A 1 93 ? -22.586 25.204 15.512 1.00 91.38 93 GLN A O 1
ATOM 753 N N . HIS A 1 94 ? -21.403 23.312 15.244 1.00 86.81 94 HIS A N 1
ATOM 754 C CA . HIS A 1 94 ? -21.999 22.966 13.962 1.00 86.81 94 HIS A CA 1
ATOM 755 C C . HIS A 1 94 ? -23.499 22.666 14.083 1.00 86.81 94 HIS A C 1
ATOM 757 O O . HIS A 1 94 ? -24.291 23.198 13.308 1.00 86.81 94 HIS A O 1
ATOM 763 N N . ILE A 1 95 ? -23.906 21.880 15.088 1.00 84.38 95 ILE A N 1
ATOM 764 C CA . ILE A 1 95 ? -25.325 21.603 15.351 1.00 84.38 95 ILE A CA 1
ATOM 765 C C . ILE A 1 95 ? -26.077 22.886 15.700 1.00 84.38 95 ILE A C 1
ATOM 767 O O . ILE A 1 95 ? -27.164 23.109 15.180 1.00 84.38 95 ILE A O 1
ATOM 771 N N . GLN A 1 96 ? -25.514 23.749 16.546 1.00 84.31 96 GLN A N 1
ATOM 772 C CA . GLN A 1 96 ? -26.142 25.021 16.907 1.00 84.31 96 GLN A CA 1
ATOM 773 C C . GLN A 1 96 ? -26.335 25.921 15.683 1.00 84.31 96 GLN A C 1
ATOM 775 O O . GLN A 1 96 ? -27.418 26.466 15.492 1.00 84.31 96 GLN A O 1
ATOM 780 N N . ALA A 1 97 ? -25.323 26.029 14.821 1.00 81.69 97 ALA A N 1
ATOM 781 C CA . ALA A 1 97 ? -25.426 26.785 13.577 1.00 81.69 97 ALA A CA 1
ATOM 782 C C . ALA A 1 97 ? -26.487 26.198 12.628 1.00 81.69 97 ALA A C 1
ATOM 784 O O . ALA A 1 97 ? -27.261 26.950 12.038 1.00 81.69 97 ALA A O 1
ATOM 785 N N . ALA A 1 98 ? -26.561 24.868 12.520 1.00 80.44 98 ALA A N 1
ATOM 786 C CA . ALA A 1 98 ? -27.570 24.180 11.719 1.00 80.44 98 ALA A CA 1
ATOM 787 C C . ALA A 1 98 ? -28.990 24.360 12.283 1.00 80.44 98 ALA A C 1
ATOM 789 O O . ALA A 1 98 ? -29.935 24.562 11.532 1.00 80.44 98 ALA A O 1
ATOM 790 N N . LEU A 1 99 ? -29.160 24.336 13.606 1.00 77.94 99 LEU A N 1
ATOM 791 C CA . LEU A 1 99 ? -30.454 24.581 14.248 1.00 77.94 99 LEU A CA 1
ATOM 792 C C . LEU A 1 99 ? -30.919 26.030 14.068 1.00 77.94 99 LEU A C 1
ATOM 794 O O . LEU A 1 99 ? -32.105 26.269 13.869 1.00 77.94 99 LEU A O 1
ATOM 798 N N . VAL A 1 100 ? -29.996 26.993 14.089 1.00 77.31 100 VAL A N 1
ATOM 799 C CA . VAL A 1 100 ? -30.305 28.404 13.817 1.00 77.31 100 VAL A CA 1
ATOM 800 C C . VAL A 1 100 ? -30.694 28.615 12.350 1.00 77.31 100 VAL A C 1
ATOM 802 O O . VAL A 1 100 ? -31.631 29.363 12.074 1.00 77.31 100 VAL A O 1
ATOM 805 N N . SER A 1 101 ? -30.024 27.947 11.404 1.00 73.56 101 SER A N 1
ATOM 806 C CA . SER A 1 101 ? -30.349 28.062 9.972 1.00 73.56 101 SER A CA 1
ATOM 807 C C . SER A 1 101 ? -31.673 27.395 9.592 1.00 73.56 101 SER A C 1
ATOM 809 O O . SER A 1 101 ? -32.296 27.776 8.604 1.00 73.56 101 SER A O 1
ATOM 811 N N . LEU A 1 102 ? -32.123 26.437 10.399 1.00 69.00 102 LEU A N 1
ATOM 812 C CA . LEU A 1 102 ? -33.381 25.715 10.244 1.00 69.00 102 LEU A CA 1
ATOM 813 C C . LEU A 1 102 ? -34.624 26.505 10.721 1.00 69.00 102 LEU A C 1
ATOM 815 O O . LEU A 1 102 ? -35.746 26.057 10.486 1.00 69.00 102 LEU A O 1
ATOM 819 N N . GLY A 1 103 ? -34.454 27.699 11.308 1.00 62.28 103 GLY A N 1
ATOM 820 C CA . GLY A 1 103 ? -35.550 28.568 11.763 1.00 62.28 103 GLY A CA 1
ATOM 821 C C . GLY A 1 103 ? -36.297 28.040 13.004 1.00 62.28 103 GLY A C 1
ATOM 822 O O . GLY A 1 103 ? -35.936 26.992 13.543 1.00 62.28 103 GLY A O 1
ATOM 823 N N . PRO A 1 104 ? -37.328 28.750 13.512 1.00 57.44 104 PRO A N 1
ATOM 824 C CA . PRO A 1 104 ? -38.108 28.288 14.657 1.00 57.44 104 PRO A CA 1
ATOM 825 C C . PRO A 1 104 ? -38.890 27.028 14.269 1.00 57.44 104 PRO A C 1
ATOM 827 O O . PRO A 1 104 ? -39.926 27.081 13.609 1.00 57.44 104 PRO A O 1
ATOM 830 N N . PHE A 1 105 ? -38.366 25.876 14.675 1.00 52.97 105 PHE A N 1
ATOM 831 C CA . PHE A 1 105 ? -39.060 24.601 14.589 1.00 52.97 105 PHE A CA 1
ATOM 832 C C . PHE A 1 105 ? -40.226 24.605 15.581 1.00 52.97 105 PHE A C 1
ATOM 834 O O . PHE A 1 105 ? -40.024 24.739 16.787 1.00 52.97 105 PHE A O 1
ATOM 841 N N . ASN A 1 106 ? -41.449 24.453 15.070 1.00 52.50 106 ASN A N 1
ATOM 842 C CA . ASN A 1 106 ? -42.658 24.374 15.886 1.00 52.50 106 ASN A CA 1
ATOM 843 C C . ASN A 1 106 ? -42.526 23.252 16.939 1.00 52.50 106 ASN A C 1
ATOM 845 O O . ASN A 1 106 ? -42.173 22.111 16.618 1.00 52.50 106 ASN A O 1
ATOM 849 N N . GLU A 1 107 ? -42.851 23.581 18.193 1.00 51.28 107 GLU A N 1
ATOM 850 C CA . GLU A 1 107 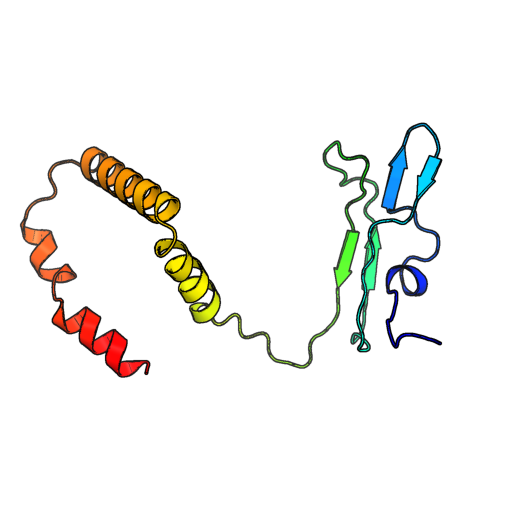? -42.712 22.742 19.400 1.00 51.28 107 GLU A CA 1
ATOM 851 C C . GLU A 1 107 ? -43.398 21.366 19.302 1.00 51.28 107 GLU A C 1
ATOM 853 O O . GLU A 1 107 ? -43.056 20.436 20.031 1.00 51.28 107 GLU A O 1
ATOM 858 N N . HIS A 1 108 ? -44.309 21.186 18.344 1.00 48.38 108 HIS A N 1
ATOM 859 C CA . HIS A 1 108 ? -45.029 19.935 18.113 1.00 48.38 108 HIS A CA 1
ATOM 860 C C . HIS A 1 108 ? -44.145 18.756 17.665 1.00 48.38 108 HIS A C 1
ATOM 862 O O . HIS A 1 108 ? -44.570 17.604 17.761 1.00 48.38 108 HIS A O 1
ATOM 868 N N . THR A 1 109 ? -42.923 19.021 17.197 1.00 47.94 109 THR A N 1
ATOM 869 C CA . THR A 1 109 ? -42.025 17.991 16.642 1.00 47.94 109 THR A CA 1
ATOM 870 C C . THR A 1 109 ? -41.169 17.296 17.714 1.00 47.94 109 THR A C 1
ATOM 872 O O . THR A 1 109 ? -40.760 16.152 17.532 1.00 47.94 109 THR A O 1
ATOM 875 N N . TRP A 1 110 ? -40.947 17.937 18.870 1.00 45.44 110 TRP A N 1
ATOM 876 C CA . TRP A 1 110 ? -40.121 17.390 19.960 1.00 45.44 110 TRP A CA 1
ATOM 877 C C . TRP A 1 110 ? -40.791 16.256 20.744 1.00 45.44 110 TRP A C 1
ATOM 879 O O . TRP A 1 110 ? -40.100 15.413 21.315 1.00 45.44 110 TRP A O 1
ATOM 889 N N . MET A 1 111 ? -42.122 16.174 20.728 1.00 42.19 111 MET A N 1
ATOM 890 C CA . MET A 1 111 ? -42.867 15.112 21.418 1.00 42.19 111 MET A CA 1
ATOM 891 C C . MET A 1 111 ? -42.683 13.720 20.786 1.00 42.19 111 MET A C 1
ATOM 893 O O . MET A 1 111 ? -42.990 12.725 21.436 1.00 42.19 111 MET A O 1
ATOM 897 N N . GLN A 1 112 ? -42.155 13.619 19.558 1.00 46.84 112 GLN A N 1
ATOM 898 C CA . GLN A 1 112 ? -41.909 12.322 18.909 1.00 46.84 112 GLN A CA 1
ATOM 899 C C . GLN A 1 112 ? -40.449 11.851 19.004 1.00 46.84 112 GLN A C 1
ATOM 901 O O . GLN A 1 112 ? -40.207 10.649 19.061 1.00 46.84 112 GLN A O 1
ATOM 906 N N . THR A 1 113 ? -39.473 12.760 19.090 1.00 46.81 113 THR A N 1
ATOM 907 C CA . THR A 1 113 ? -38.035 12.420 19.119 1.00 46.81 113 THR A CA 1
ATOM 908 C C . THR A 1 113 ? -37.372 12.544 20.492 1.00 46.81 113 THR A C 1
ATOM 910 O O . THR A 1 113 ? -36.306 11.968 20.690 1.00 46.81 113 THR A O 1
ATOM 913 N N . ALA A 1 114 ? -37.984 13.224 21.469 1.00 48.25 114 ALA A N 1
ATOM 914 C CA . ALA A 1 114 ? -37.429 13.365 22.822 1.00 48.25 114 ALA A CA 1
ATOM 915 C C . ALA A 1 114 ? -37.898 12.286 23.810 1.00 48.25 114 ALA A C 1
ATOM 917 O O . ALA A 1 114 ? -37.803 12.474 25.026 1.00 48.25 114 ALA A O 1
ATOM 918 N N . ASN A 1 115 ? -38.385 11.139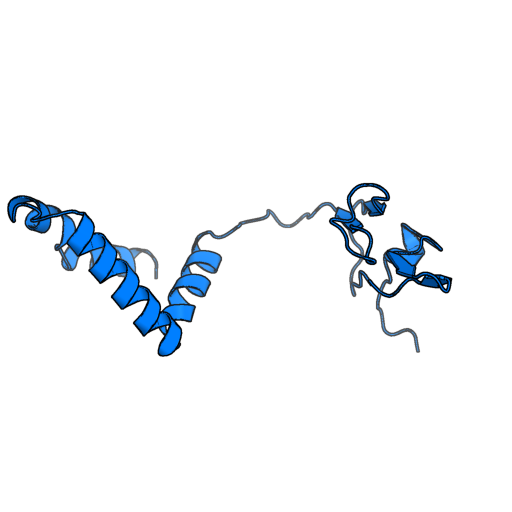 23.332 1.00 51.50 115 ASN A N 1
ATOM 919 C CA . ASN A 1 115 ? -38.671 10.025 24.226 1.00 51.50 115 ASN A CA 1
ATOM 920 C C . ASN A 1 115 ? -37.355 9.342 24.615 1.00 51.50 115 ASN A C 1
ATOM 922 O O . ASN A 1 115 ? -36.936 8.344 24.037 1.00 51.50 115 ASN A O 1
ATOM 926 N N . LYS A 1 116 ? -36.701 9.902 25.637 1.00 54.19 116 LYS A N 1
ATOM 927 C CA . LYS A 1 116 ? -35.492 9.374 26.285 1.00 54.19 116 LYS A CA 1
ATOM 928 C C . LYS A 1 116 ? -35.614 7.877 26.624 1.00 54.19 116 LYS A C 1
ATOM 930 O O . LYS A 1 116 ? -34.620 7.165 26.579 1.00 54.19 116 LYS A O 1
ATOM 935 N N . HIS A 1 117 ? -36.838 7.401 26.879 1.00 51.91 117 HIS A N 1
ATOM 936 C CA . HIS A 1 117 ? -37.154 5.983 27.079 1.00 51.91 117 HIS A CA 1
ATOM 937 C C . HIS A 1 117 ? -36.925 5.116 25.831 1.00 51.91 117 HIS A C 1
ATOM 939 O O . HIS A 1 117 ? -36.390 4.025 25.966 1.00 51.91 117 HIS A O 1
ATOM 945 N N . VAL A 1 118 ? -37.237 5.601 24.624 1.00 54.47 118 VAL A N 1
ATOM 946 C CA . VAL A 1 118 ? -37.024 4.854 23.367 1.00 54.47 118 VAL A CA 1
ATOM 947 C C . VAL A 1 118 ? -35.531 4.749 23.047 1.00 54.47 118 VAL A C 1
ATOM 949 O O . VAL A 1 118 ? -35.048 3.694 22.644 1.00 54.47 118 VAL A O 1
ATOM 952 N N . ALA A 1 119 ? -34.771 5.821 23.292 1.00 52.31 119 ALA A N 1
ATOM 953 C CA . ALA A 1 119 ? -33.320 5.804 23.119 1.00 52.31 119 ALA A CA 1
ATOM 954 C C . ALA A 1 119 ? -32.614 4.906 24.154 1.00 52.31 119 ALA A C 1
ATOM 956 O O . ALA A 1 119 ? -31.647 4.237 23.804 1.00 52.31 119 ALA A O 1
ATOM 957 N N . GLN A 1 120 ? -33.094 4.856 25.405 1.00 50.41 120 GLN A N 1
ATOM 958 C CA . GLN A 1 120 ? -32.568 3.930 26.418 1.00 50.41 120 GLN A CA 1
ATOM 959 C C . GLN A 1 120 ? -32.927 2.469 26.124 1.00 50.41 120 GLN A C 1
ATOM 961 O O . GLN A 1 120 ? -32.040 1.625 26.203 1.00 50.41 120 GLN A O 1
ATOM 966 N N . GLN A 1 121 ? -34.158 2.174 25.692 1.00 51.44 121 GLN A N 1
ATOM 967 C CA . GLN A 1 121 ? -34.557 0.813 25.306 1.00 51.44 121 GLN A CA 1
ATOM 968 C C . GLN A 1 121 ? -33.700 0.264 24.158 1.00 51.44 121 GLN A C 1
ATOM 970 O O . GLN A 1 121 ? -33.203 -0.853 24.248 1.00 51.44 121 GLN A O 1
ATOM 975 N N . HIS A 1 122 ? -33.414 1.069 23.132 1.00 52.31 122 HIS A N 1
ATOM 976 C CA . HIS A 1 122 ? -32.530 0.640 22.045 1.00 52.31 122 HIS A CA 1
ATOM 977 C C . HIS A 1 122 ? -31.059 0.471 22.447 1.00 52.31 122 HIS A C 1
ATOM 979 O O . HIS A 1 122 ? -30.321 -0.216 21.753 1.00 52.31 122 HIS A O 1
ATOM 985 N N . ILE A 1 123 ? -30.596 1.084 23.536 1.00 53.59 123 ILE A N 1
ATOM 986 C CA . ILE A 1 123 ? -29.233 0.853 24.040 1.00 53.59 123 ILE A CA 1
ATOM 987 C C . ILE A 1 123 ? -29.175 -0.436 24.873 1.00 53.59 123 ILE A C 1
ATOM 989 O O . ILE A 1 123 ? -28.152 -1.117 24.878 1.00 53.59 123 ILE A O 1
ATOM 993 N N . GLU A 1 124 ? -30.262 -0.792 25.555 1.00 53.78 124 GLU A N 1
ATOM 994 C CA . GLU A 1 124 ? -30.362 -2.017 26.356 1.00 53.78 124 GLU A CA 1
ATOM 995 C C . GLU A 1 124 ? -30.613 -3.268 25.498 1.00 53.78 124 GLU A C 1
ATOM 997 O O . GLU A 1 124 ? -30.130 -4.336 25.847 1.00 53.78 124 GLU A O 1
ATOM 1002 N N . GLU A 1 125 ? -31.281 -3.146 24.346 1.00 49.72 125 GLU A N 1
ATOM 1003 C CA . GLU A 1 125 ? -31.527 -4.263 23.412 1.00 49.72 125 GLU A CA 1
ATOM 1004 C C . GLU A 1 125 ? -30.286 -4.736 22.628 1.00 49.72 125 GLU A C 1
ATOM 1006 O O . GLU A 1 125 ? -30.310 -5.818 22.042 1.00 49.72 125 GLU A O 1
ATOM 1011 N N . TYR A 1 126 ? -29.218 -3.934 22.580 1.00 47.84 126 TYR A N 1
ATOM 1012 C CA . TYR A 1 126 ? -27.997 -4.217 21.805 1.00 47.84 126 TYR A CA 1
ATOM 1013 C C . TYR A 1 126 ? -26.738 -4.426 22.672 1.00 47.84 126 TYR A C 1
ATOM 1015 O O . TYR A 1 126 ? -25.630 -4.473 22.129 1.00 47.84 126 TYR A O 1
ATOM 1023 N N . ASN A 1 127 ? -26.902 -4.563 23.993 1.00 41.19 127 ASN A N 1
ATOM 1024 C CA . ASN A 1 127 ? -25.888 -5.090 24.919 1.00 41.19 127 ASN A CA 1
ATOM 1025 C C . ASN A 1 127 ? -26.228 -6.530 25.320 1.00 41.19 127 ASN A C 1
ATOM 1027 O O . ASN A 1 127 ? -25.280 -7.253 25.698 1.00 41.19 127 ASN A O 1
#

Sequence (127 aa):
MENNIITWNQRLAYGQPMFLTHQGSSIIDLFLSTTELTEPAMTVFTDKSLGSNHKMVSLMFKTTVPYQPTQMQRNVWNLGKLKEPEVQKAYIQHIQAALVSLGPFNEHTWMQTANKHVAQQHIEEYN

Organism: Rhizopus oryzae (NCBI:txid64495)

Radius of gyration: 24.4 Å; chains: 1; bounding box: 62×44×42 Å